Protein AF-A0A3S0XU84-F1 (afdb_monomer)

Radius of gyration: 23.03 Å; Cα contacts (8 Å, |Δi|>4): 3; chains: 1; bounding box: 48×24×60 Å

InterPro domains:
  IPR049640 CBU_0585/lpg0581-like [NF041950] (6-48)
  IPR049640 CBU_0585/lpg0581-like [PF28076] (6-47)

Sequence (61 aa):
MSSSDIDKAYISPIDRFLFEFDLTHQKSASQMREIEKYRRISALRDHAPVQKEGEEIWKDF

Secondary structure (DSSP, 8-state):
--TT---TT---HHHHHHHHHHHHSPPPHHHHHHHHHHHHHHHHHHT---------TTTT-

Foldseek 3Di:
DDPPDDDPPDDDPVNVVVVVCPVVDDDDPVRVVVVVVVVVVVCCVVVVPPPDDDDDPPPPD

Solvent-accessible surface area (backbone atoms only — not comparable to full-atom values): 4103 Å² total; per-residue (Å²): 132,64,102,77,73,71,73,88,80,70,73,54,74,64,59,51,49,55,52,53,48,60,74,74,47,81,80,50,77,67,56,51,52,50,52,52,52,50,53,52,52,50,47,51,67,78,60,50,77,81,78,78,78,82,76,68,91,62,79,88,114

Organism: NCBI:txid2498109

Mean predicted aligned error: 10.38 Å

pLDDT: mean 86.05, std 13.08, range [56.41, 97.81]

Structure (mmCIF, N/CA/C/O backbone):
data_AF-A0A3S0XU84-F1
#
_entry.id   AF-A0A3S0XU84-F1
#
loop_
_atom_site.group_PDB
_atom_site.id
_atom_site.type_symbol
_atom_site.label_atom_id
_atom_site.label_alt_id
_atom_site.label_comp_id
_atom_site.label_asym_id
_atom_site.label_entity_id
_atom_site.label_seq_id
_atom_site.pdbx_PDB_ins_code
_atom_site.Cartn_x
_atom_site.Cartn_y
_atom_site.Cartn_z
_atom_site.occupancy
_atom_site.B_iso_or_equiv
_atom_site.auth_seq_id
_atom_site.auth_comp_id
_atom_site.auth_asym_id
_atom_site.auth_atom_id
_atom_site.pdbx_PDB_model_num
ATOM 1 N N . MET A 1 1 ? -12.548 -5.579 -36.301 1.00 56.41 1 MET A N 1
ATOM 2 C CA . MET A 1 1 ? -12.117 -4.681 -35.214 1.00 56.41 1 MET A CA 1
ATOM 3 C C . MET A 1 1 ? -12.025 -3.287 -35.801 1.00 56.41 1 MET A C 1
ATOM 5 O O . MET A 1 1 ? -11.376 -3.129 -36.829 1.00 56.41 1 MET A O 1
ATOM 9 N N . SER A 1 2 ? -12.800 -2.340 -35.270 1.00 58.28 2 SER A N 1
ATOM 10 C CA . SER A 1 2 ? -12.853 -0.957 -35.764 1.00 58.28 2 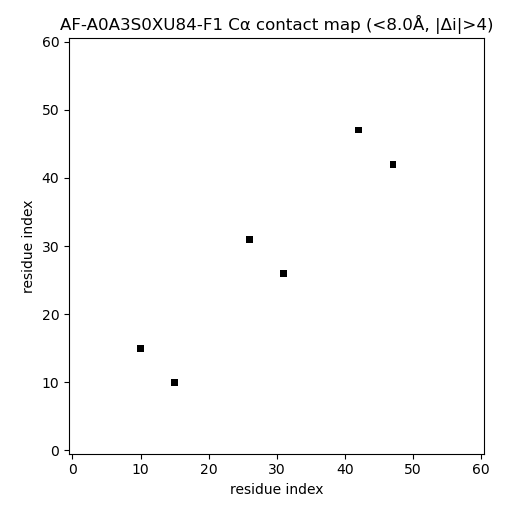SER A CA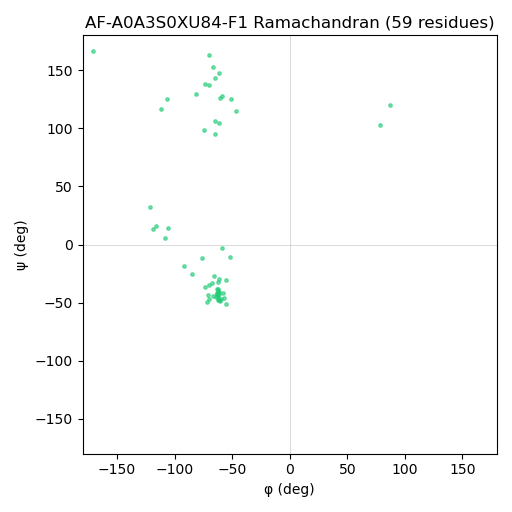 1
ATOM 11 C C . SER A 1 2 ? -11.479 -0.296 -35.624 1.00 58.28 2 SER A C 1
ATOM 13 O O . SER A 1 2 ? -10.778 -0.562 -34.655 1.00 58.28 2 SER A O 1
ATOM 15 N N . SER A 1 3 ? -11.114 0.615 -36.529 1.00 66.50 3 SER A N 1
ATOM 16 C CA . SER A 1 3 ? -9.882 1.430 -36.460 1.00 66.50 3 SER A CA 1
ATOM 17 C C . SER A 1 3 ? -9.768 2.302 -35.189 1.00 66.50 3 SER A C 1
ATOM 19 O O . SER A 1 3 ? -8.782 3.015 -35.020 1.00 66.50 3 SER A O 1
ATOM 21 N N . SER A 1 4 ? -10.783 2.283 -34.325 1.00 76.00 4 SER A N 1
ATOM 22 C CA . SER A 1 4 ? -10.929 3.076 -33.104 1.00 76.00 4 SER A CA 1
ATOM 23 C C . SER A 1 4 ? -11.030 2.234 -31.824 1.00 76.00 4 SER A C 1
ATOM 25 O O . SER A 1 4 ? -11.420 2.762 -30.784 1.00 76.00 4 SER A O 1
ATOM 27 N N . ASP A 1 5 ? -10.721 0.935 -31.877 1.00 79.62 5 ASP A N 1
ATOM 28 C CA . ASP A 1 5 ? -10.746 0.081 -30.684 1.00 79.62 5 ASP A CA 1
ATOM 29 C C . ASP A 1 5 ? -9.521 0.384 -29.803 1.00 79.62 5 ASP A C 1
ATOM 31 O O . ASP A 1 5 ? -8.402 -0.045 -30.086 1.00 79.62 5 ASP A O 1
ATOM 35 N N . ILE A 1 6 ? -9.723 1.204 -28.770 1.00 82.31 6 ILE A N 1
ATOM 36 C CA . ILE A 1 6 ? -8.694 1.533 -27.777 1.00 82.31 6 ILE A CA 1
ATOM 37 C C . ILE A 1 6 ? -8.491 0.322 -26.867 1.00 82.31 6 ILE A C 1
ATOM 39 O O . ILE A 1 6 ? -9.459 -0.291 -26.410 1.00 82.31 6 ILE A O 1
ATOM 43 N N . ASP A 1 7 ? -7.233 0.021 -26.554 1.00 85.44 7 ASP A N 1
ATOM 44 C CA . ASP A 1 7 ? -6.899 -0.988 -25.557 1.00 85.44 7 ASP A CA 1
ATOM 45 C C . ASP A 1 7 ? -7.382 -0.549 -24.163 1.00 85.44 7 ASP A C 1
ATOM 47 O O . ASP A 1 7 ? -6.817 0.340 -23.525 1.00 85.44 7 ASP A O 1
ATOM 51 N N . LYS A 1 8 ? -8.456 -1.186 -23.690 1.00 85.62 8 LYS A N 1
ATOM 52 C CA . LYS A 1 8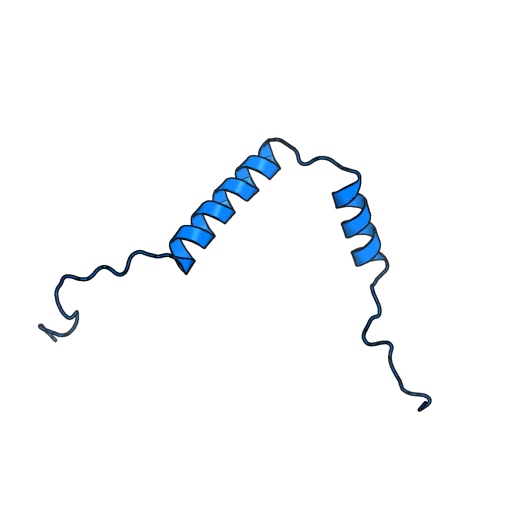 ? -9.053 -0.937 -22.368 1.00 85.62 8 LYS A CA 1
ATOM 53 C C . LYS A 1 8 ? -8.251 -1.562 -21.225 1.00 85.62 8 LYS A C 1
ATOM 55 O O . LYS A 1 8 ? -8.542 -1.273 -20.068 1.00 85.62 8 LYS A O 1
ATOM 60 N N . ALA A 1 9 ? -7.283 -2.420 -21.540 1.00 89.94 9 ALA A N 1
ATOM 61 C CA . ALA A 1 9 ? -6.374 -3.048 -20.590 1.00 89.94 9 ALA A CA 1
ATOM 62 C C . ALA A 1 9 ? -4.960 -2.446 -20.662 1.00 89.94 9 ALA A C 1
ATOM 64 O O . ALA A 1 9 ? -4.021 -3.019 -20.108 1.00 89.94 9 ALA A O 1
ATOM 65 N N . TYR A 1 10 ? -4.800 -1.293 -21.320 1.00 91.38 10 TYR A N 1
ATOM 66 C CA . TYR A 1 10 ? -3.524 -0.598 -21.376 1.00 91.38 10 TYR A CA 1
ATOM 67 C C . TYR A 1 10 ? -3.047 -0.216 -19.969 1.00 91.38 10 TYR A C 1
ATOM 69 O O . TYR A 1 10 ? -3.744 0.466 -19.218 1.00 91.38 10 TYR A O 1
ATOM 77 N N . ILE A 1 11 ? -1.823 -0.627 -19.639 1.00 91.38 11 ILE A N 1
ATOM 78 C CA . ILE A 1 11 ? -1.130 -0.269 -18.399 1.00 91.38 11 ILE A CA 1
ATOM 79 C C . ILE A 1 11 ? -0.038 0.728 -18.763 1.00 91.38 11 ILE A C 1
ATOM 81 O O . ILE A 1 11 ? 0.813 0.431 -19.609 1.00 91.38 11 ILE A O 1
ATOM 85 N N . SER A 1 12 ? -0.035 1.897 -18.119 1.00 93.81 12 SER A N 1
ATOM 86 C CA . SER A 1 12 ? 0.977 2.904 -18.418 1.00 93.81 12 SER A CA 1
ATOM 87 C C . SER A 1 12 ? 2.375 2.430 -17.985 1.00 93.81 12 SER A C 1
ATOM 89 O O . SER A 1 12 ? 2.513 1.651 -17.036 1.00 93.81 12 SER A O 1
ATOM 91 N N . PRO A 1 13 ? 3.448 2.912 -18.635 1.00 96.44 13 PRO A N 1
ATOM 92 C CA . PRO A 1 13 ? 4.811 2.626 -18.196 1.00 96.44 13 PRO A CA 1
ATOM 93 C C . PRO A 1 13 ? 5.071 3.026 -16.738 1.00 96.44 13 PRO A C 1
ATOM 95 O O . PRO A 1 13 ? 5.856 2.373 -16.057 1.00 96.44 13 PRO A O 1
ATOM 98 N N . ILE A 1 14 ? 4.391 4.071 -16.252 1.00 97.00 14 ILE A N 1
ATOM 99 C CA . ILE A 1 14 ? 4.514 4.553 -14.873 1.00 97.00 14 ILE A CA 1
ATOM 100 C C . ILE A 1 14 ? 3.893 3.548 -13.905 1.00 97.00 14 ILE A C 1
ATOM 102 O O . ILE A 1 14 ? 4.535 3.183 -12.926 1.00 97.00 14 ILE A O 1
ATOM 106 N N . ASP A 1 15 ? 2.688 3.055 -14.196 1.00 95.81 15 ASP A N 1
ATOM 107 C CA . ASP A 1 15 ? 2.017 2.068 -13.340 1.00 95.81 15 ASP A CA 1
ATOM 108 C C . ASP A 1 15 ? 2.840 0.781 -13.240 1.00 95.81 15 ASP A C 1
ATOM 110 O O . ASP A 1 15 ? 3.012 0.224 -12.155 1.00 95.81 15 ASP A O 1
ATOM 114 N N . ARG A 1 16 ? 3.415 0.344 -14.369 1.00 96.38 16 ARG A N 1
ATOM 115 C CA . ARG A 1 16 ? 4.330 -0.801 -14.409 1.00 96.38 16 ARG A CA 1
ATOM 116 C C . ARG A 1 16 ? 5.568 -0.558 -13.547 1.00 96.38 16 ARG A C 1
ATOM 118 O O . ARG A 1 16 ? 5.906 -1.407 -12.728 1.00 96.38 16 ARG A O 1
ATOM 125 N N . PHE A 1 17 ? 6.209 0.599 -13.701 1.00 96.75 17 PHE A N 1
ATOM 126 C CA . PHE A 1 17 ? 7.387 0.966 -12.919 1.00 96.75 17 PHE A CA 1
ATOM 127 C C . PHE A 1 17 ? 7.095 0.993 -11.414 1.00 96.75 17 PHE A C 1
ATOM 129 O O . PHE A 1 17 ? 7.851 0.421 -10.635 1.00 96.75 17 PHE A O 1
ATOM 136 N N . LEU A 1 18 ? 5.996 1.626 -10.998 1.00 95.94 18 LEU A N 1
ATOM 137 C CA . LEU A 1 18 ? 5.623 1.722 -9.586 1.00 95.94 18 LEU A CA 1
ATOM 138 C C . LEU A 1 18 ? 5.350 0.340 -8.984 1.00 95.94 18 LEU A C 1
ATOM 140 O O . LEU A 1 18 ? 5.814 0.048 -7.883 1.00 95.94 18 LEU A O 1
ATOM 144 N N . PHE A 1 19 ? 4.664 -0.528 -9.729 1.00 95.19 19 PHE A N 1
ATOM 145 C CA . PHE A 1 19 ? 4.424 -1.905 -9.311 1.00 95.19 19 PHE A CA 1
ATOM 146 C C . PHE A 1 19 ? 5.730 -2.699 -9.148 1.00 95.19 19 PHE A C 1
ATOM 148 O O . PHE A 1 19 ? 5.941 -3.348 -8.124 1.00 95.19 19 PHE A O 1
ATOM 155 N N . GLU A 1 20 ? 6.633 -2.626 -10.128 1.00 96.62 20 GLU A N 1
ATOM 156 C CA . G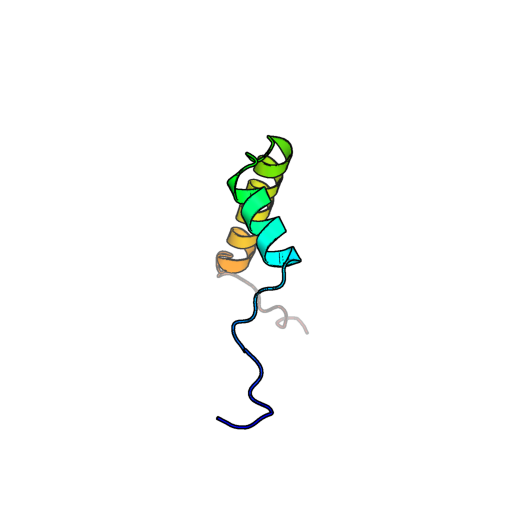LU A 1 20 ? 7.940 -3.294 -10.068 1.00 96.62 20 GLU A CA 1
ATOM 157 C C . GLU A 1 20 ? 8.811 -2.756 -8.923 1.00 96.62 20 GLU A C 1
ATOM 159 O O . GLU A 1 20 ? 9.491 -3.525 -8.233 1.00 96.62 20 GLU A O 1
ATOM 164 N N . PHE A 1 21 ? 8.762 -1.447 -8.676 1.00 95.62 21 PHE A N 1
ATOM 165 C CA . PHE A 1 21 ? 9.456 -0.814 -7.562 1.00 95.62 21 PHE A CA 1
ATOM 166 C C . PHE A 1 21 ? 8.960 -1.366 -6.220 1.00 95.62 21 PHE A C 1
ATOM 168 O O . PHE A 1 21 ? 9.773 -1.798 -5.402 1.00 95.62 21 PHE A O 1
ATOM 175 N N . ASP A 1 22 ? 7.642 -1.446 -6.023 1.00 92.62 22 ASP A N 1
ATOM 176 C CA . ASP A 1 22 ? 7.034 -1.998 -4.808 1.00 92.62 22 ASP A CA 1
ATOM 177 C C . ASP A 1 22 ? 7.367 -3.482 -4.572 1.00 92.62 22 ASP A C 1
ATOM 179 O O . ASP A 1 22 ? 7.463 -3.910 -3.420 1.00 92.62 22 ASP A O 1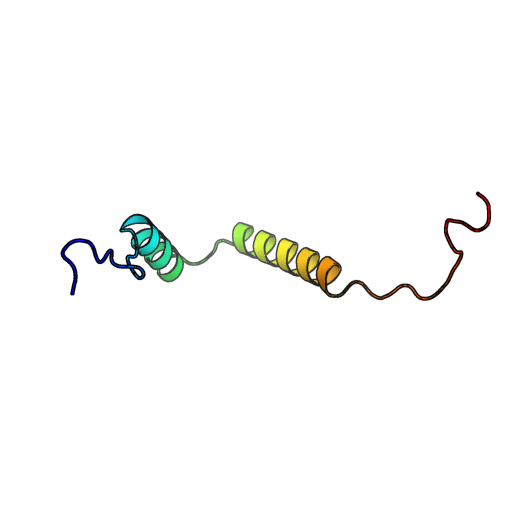
ATOM 183 N N . LEU A 1 23 ? 7.543 -4.273 -5.638 1.00 94.12 23 LEU A N 1
ATOM 184 C CA . LEU A 1 23 ? 7.927 -5.687 -5.538 1.00 94.12 23 LEU A CA 1
ATOM 185 C C . LEU A 1 23 ? 9.392 -5.881 -5.141 1.00 94.12 23 LEU A C 1
ATOM 187 O O . LEU A 1 23 ? 9.729 -6.835 -4.440 1.00 94.12 23 LEU A O 1
ATOM 191 N N . THR A 1 24 ? 10.267 -5.006 -5.625 1.00 96.88 24 THR A N 1
ATOM 192 C CA . THR A 1 24 ? 11.720 -5.143 -5.461 1.00 96.88 24 THR A CA 1
ATOM 193 C C . THR A 1 24 ? 12.254 -4.426 -4.223 1.00 96.88 24 THR A C 1
ATOM 195 O O . THR A 1 24 ? 13.336 -4.766 -3.745 1.00 96.88 24 THR A O 1
ATOM 198 N N . HIS A 1 25 ? 11.495 -3.482 -3.660 1.00 95.25 25 HIS A N 1
ATOM 199 C CA . HIS A 1 25 ? 11.906 -2.691 -2.503 1.00 95.25 25 HIS A CA 1
ATOM 200 C C . HIS A 1 25 ? 11.063 -3.037 -1.276 1.00 95.25 25 HIS A C 1
ATOM 202 O O . HIS A 1 25 ? 9.855 -2.804 -1.220 1.00 95.25 25 HIS A O 1
ATOM 208 N N . GLN A 1 26 ? 11.720 -3.575 -0.247 1.00 94.19 26 GLN A N 1
ATOM 209 C CA . GLN A 1 26 ? 11.057 -3.850 1.025 1.00 94.19 26 GLN A CA 1
ATOM 210 C C . GLN A 1 26 ? 10.602 -2.553 1.699 1.00 94.19 26 GLN A C 1
ATOM 212 O O . GLN A 1 26 ? 11.290 -1.531 1.666 1.00 94.19 26 GLN A O 1
ATOM 217 N N . LYS A 1 27 ? 9.441 -2.615 2.355 1.00 94.50 27 LYS A N 1
ATOM 218 C CA . LYS A 1 27 ? 8.875 -1.464 3.059 1.00 94.50 27 LYS A CA 1
ATOM 219 C C . LYS A 1 27 ? 9.703 -1.136 4.295 1.00 94.50 27 LYS A C 1
ATOM 221 O O . LYS A 1 27 ? 10.084 -2.020 5.060 1.00 94.50 27 LYS A O 1
ATOM 226 N N . SER A 1 28 ? 9.948 0.149 4.509 1.00 94.69 28 SER A N 1
ATOM 227 C CA . SER A 1 28 ? 10.651 0.640 5.686 1.00 94.69 28 SER A CA 1
ATOM 228 C C . SER A 1 28 ? 9.802 0.485 6.953 1.00 94.69 28 SER A C 1
ATOM 230 O O . SER A 1 28 ? 8.575 0.361 6.916 1.00 94.69 28 SER A O 1
ATOM 232 N N . ALA A 1 29 ? 10.449 0.574 8.115 1.00 96.69 29 ALA A N 1
ATOM 233 C CA . ALA A 1 29 ? 9.752 0.521 9.398 1.00 96.69 29 ALA A CA 1
ATOM 234 C C . ALA A 1 29 ? 8.735 1.668 9.589 1.00 96.69 29 ALA A C 1
ATOM 236 O O . ALA A 1 29 ? 7.738 1.498 10.289 1.00 96.69 29 ALA A O 1
ATOM 237 N N . SER A 1 30 ? 8.958 2.850 8.997 1.00 96.31 30 SER A N 1
ATOM 238 C CA . SER A 1 30 ? 7.969 3.938 9.038 1.00 96.31 30 SER A CA 1
ATOM 239 C C . SER A 1 30 ? 6.757 3.627 8.164 1.00 96.31 30 SER A C 1
ATOM 241 O O . SER A 1 30 ? 5.632 3.787 8.632 1.00 96.31 30 SER A O 1
ATOM 243 N N . GLN A 1 31 ? 6.975 3.100 6.956 1.00 94.56 31 GLN A N 1
ATOM 244 C CA . GLN A 1 31 ? 5.900 2.700 6.044 1.00 94.56 31 GLN A CA 1
ATOM 245 C C . GLN A 1 31 ? 5.036 1.586 6.643 1.00 94.56 31 GLN A C 1
ATOM 247 O O . GLN A 1 31 ? 3.812 1.629 6.556 1.00 94.56 31 GLN A O 1
ATOM 252 N N . MET A 1 32 ? 5.653 0.614 7.319 1.00 97.56 32 MET A N 1
ATOM 253 C CA . MET A 1 32 ? 4.914 -0.452 8.001 1.00 97.56 32 MET A CA 1
ATOM 254 C C . MET A 1 32 ? 4.016 0.082 9.126 1.00 97.56 32 MET A C 1
ATOM 256 O O . MET A 1 32 ? 2.857 -0.323 9.218 1.00 97.56 32 MET A O 1
ATOM 260 N N . ARG A 1 33 ? 4.506 1.035 9.933 1.00 97.50 33 ARG A N 1
ATOM 261 C CA . ARG A 1 33 ? 3.696 1.694 10.976 1.00 97.50 33 ARG A CA 1
ATOM 262 C C . ARG A 1 33 ? 2.516 2.465 10.390 1.00 97.50 33 ARG A C 1
ATOM 264 O O . ARG A 1 33 ? 1.427 2.468 10.960 1.00 97.50 33 ARG A O 1
ATOM 271 N N . GLU A 1 34 ? 2.722 3.119 9.255 1.00 97.12 34 GLU A N 1
ATOM 272 C CA . GLU A 1 34 ? 1.662 3.841 8.559 1.00 97.12 34 GLU A CA 1
ATOM 273 C C . GLU A 1 34 ? 0.583 2.890 8.021 1.00 97.12 34 GLU A C 1
ATOM 275 O O . GLU A 1 34 ? -0.607 3.118 8.247 1.00 97.12 34 GLU A O 1
ATOM 280 N N . ILE A 1 35 ? 0.985 1.775 7.405 1.00 96.44 35 ILE A N 1
ATOM 281 C CA . ILE A 1 35 ? 0.066 0.722 6.949 1.00 96.44 35 ILE A CA 1
ATOM 282 C C . ILE A 1 35 ? -0.781 0.196 8.113 1.00 96.44 35 ILE A C 1
ATOM 284 O O . ILE A 1 35 ? -1.997 0.064 7.983 1.00 96.44 35 ILE A O 1
ATOM 288 N N . GLU A 1 36 ? -0.163 -0.091 9.258 1.00 97.50 36 GLU A N 1
ATOM 289 C CA . GLU A 1 36 ? -0.871 -0.577 10.444 1.00 97.50 36 GLU A CA 1
ATOM 290 C C . GLU A 1 36 ? -1.881 0.450 10.975 1.00 97.50 36 GLU A C 1
ATO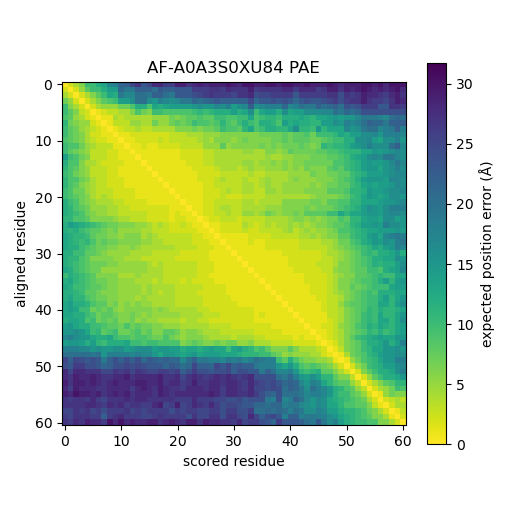M 292 O O . GLU A 1 36 ? -3.038 0.109 11.240 1.00 97.50 36 GLU A O 1
ATOM 297 N N . LYS A 1 37 ? -1.480 1.725 11.051 1.00 97.81 37 LYS A N 1
ATOM 298 C CA . LYS A 1 37 ? -2.368 2.828 11.437 1.00 97.81 37 LYS A CA 1
ATOM 299 C C . LYS A 1 37 ? -3.611 2.872 10.546 1.00 97.81 37 LYS A C 1
ATOM 301 O O . LYS A 1 37 ? -4.727 2.921 11.064 1.00 97.81 37 LYS A O 1
ATOM 306 N N . TYR A 1 38 ? -3.440 2.852 9.225 1.00 97.69 38 TYR A N 1
ATOM 307 C CA . TYR A 1 38 ? -4.574 2.947 8.304 1.00 97.69 38 TYR A CA 1
ATOM 308 C C . TYR A 1 38 ? -5.448 1.692 8.303 1.00 97.69 38 TYR A C 1
ATOM 310 O O . TYR A 1 38 ? -6.668 1.830 8.259 1.00 97.69 38 TYR A O 1
ATOM 318 N N . ARG A 1 39 ? -4.869 0.492 8.462 1.00 96.94 39 ARG A N 1
ATOM 319 C CA . ARG A 1 39 ? -5.637 -0.753 8.660 1.00 96.94 39 ARG A CA 1
ATOM 320 C C . ARG A 1 39 ? -6.543 -0.683 9.887 1.00 96.94 39 ARG A C 1
ATOM 322 O O . ARG A 1 39 ? -7.692 -1.110 9.834 1.00 96.94 39 ARG A O 1
ATOM 329 N N . ARG A 1 40 ? -6.048 -0.120 10.993 1.00 95.25 40 ARG A N 1
ATOM 330 C CA . ARG A 1 40 ? -6.863 0.090 12.196 1.00 95.25 40 ARG A CA 1
ATOM 331 C C . ARG A 1 40 ? -8.009 1.067 11.931 1.00 95.25 40 ARG A C 1
ATOM 333 O O . ARG A 1 40 ? -9.134 0.798 12.336 1.00 95.25 40 ARG A O 1
ATOM 340 N N . ILE A 1 41 ? -7.733 2.187 11.261 1.00 95.19 41 ILE A N 1
ATOM 341 C CA . ILE A 1 41 ? -8.754 3.197 10.939 1.00 95.19 41 ILE A CA 1
ATOM 342 C C . ILE A 1 41 ? -9.839 2.604 10.034 1.00 95.19 41 ILE A C 1
ATOM 344 O O . ILE A 1 41 ? -11.020 2.789 10.316 1.00 95.19 41 ILE A O 1
ATOM 348 N N . SER A 1 42 ? -9.462 1.868 8.983 1.00 95.50 42 SER A N 1
ATOM 349 C CA . SER A 1 42 ? -10.433 1.239 8.082 1.00 95.50 42 SER A CA 1
ATOM 350 C C . SER A 1 42 ? -11.290 0.211 8.814 1.00 95.50 42 SER A C 1
ATOM 352 O O . SER A 1 42 ? -12.503 0.222 8.656 1.00 95.50 42 SER A O 1
ATOM 354 N N . ALA A 1 43 ? -10.689 -0.611 9.682 1.00 94.44 43 ALA A N 1
ATOM 355 C CA . ALA A 1 43 ? -11.429 -1.581 10.484 1.00 94.44 43 ALA A CA 1
ATOM 356 C C . ALA A 1 43 ? -12.443 -0.905 11.420 1.00 94.44 43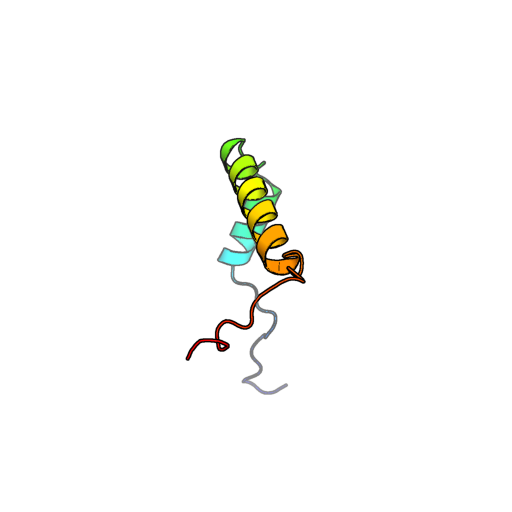 ALA A C 1
ATOM 358 O O . ALA A 1 43 ? -13.579 -1.352 11.515 1.00 94.44 43 ALA A O 1
ATOM 359 N N . LEU A 1 44 ? -12.062 0.197 12.073 1.00 91.25 44 LEU A N 1
ATOM 360 C CA . LEU A 1 44 ? -12.972 0.955 12.937 1.00 91.25 44 LEU A CA 1
ATOM 361 C C . LEU A 1 44 ? -14.100 1.641 12.159 1.00 91.25 44 LEU A C 1
ATOM 363 O O . LEU A 1 44 ? -15.195 1.769 12.692 1.00 91.25 44 LEU A O 1
ATOM 367 N N . ARG A 1 45 ? -13.845 2.083 10.923 1.00 90.12 45 ARG A N 1
ATOM 368 C CA . ARG A 1 45 ? -14.860 2.684 10.047 1.00 90.12 45 ARG A CA 1
ATOM 369 C C . ARG A 1 45 ? -15.849 1.635 9.538 1.00 90.12 45 ARG A C 1
ATOM 371 O O . ARG A 1 45 ? -17.053 1.850 9.611 1.00 90.12 45 ARG A O 1
ATOM 378 N N . ASP A 1 46 ? -15.335 0.524 9.017 1.00 92.31 46 ASP A N 1
ATOM 379 C CA . ASP A 1 46 ? -16.126 -0.474 8.286 1.00 92.31 46 ASP A CA 1
ATOM 380 C C . ASP A 1 46 ? -16.801 -1.486 9.221 1.00 92.31 46 ASP A C 1
ATOM 382 O O . ASP A 1 46 ? -17.837 -2.057 8.886 1.00 92.31 46 ASP A O 1
ATOM 386 N N . HIS A 1 47 ? -16.231 -1.694 10.409 1.00 89.69 47 HIS A N 1
ATOM 387 C CA . HIS A 1 47 ? -16.744 -2.602 11.435 1.00 89.69 47 HIS A CA 1
ATOM 388 C C . HIS A 1 47 ? -17.028 -1.871 12.746 1.00 89.69 47 HIS A C 1
ATOM 390 O O . HIS A 1 47 ? -16.872 -2.448 13.826 1.00 89.69 47 HIS A O 1
ATOM 396 N N . ALA A 1 48 ? -17.427 -0.598 12.661 1.00 81.12 48 ALA A N 1
ATOM 397 C CA . ALA A 1 48 ? -17.878 0.147 13.826 1.00 81.12 48 ALA A CA 1
ATOM 398 C C . ALA A 1 48 ? -18.942 -0.687 14.563 1.00 81.12 48 ALA A C 1
ATOM 400 O O . ALA A 1 48 ? -19.919 -1.112 13.932 1.00 81.12 48 ALA A O 1
ATOM 401 N N . PRO A 1 49 ? -18.772 -0.971 15.869 1.00 78.19 49 PRO A N 1
ATOM 402 C CA . PRO A 1 49 ? -19.808 -1.660 16.614 1.00 78.19 49 PRO A CA 1
ATOM 403 C C . PRO A 1 49 ? -21.071 -0.808 16.533 1.00 78.19 49 PRO A C 1
ATOM 405 O O . PRO A 1 49 ? -21.036 0.391 16.813 1.00 78.19 49 PRO A O 1
ATOM 408 N N . VAL A 1 50 ? -22.183 -1.423 16.130 1.00 69.25 50 VAL A N 1
ATOM 409 C CA . VAL A 1 50 ? -23.489 -0.774 16.213 1.00 69.25 50 VAL A CA 1
ATOM 410 C C . VAL A 1 50 ? -23.717 -0.494 17.693 1.00 69.25 50 VAL A C 1
ATOM 412 O O . VAL A 1 50 ? -23.980 -1.421 18.458 1.00 69.25 50 VAL A O 1
ATOM 415 N N . GLN A 1 51 ? -23.575 0.764 18.109 1.00 68.50 51 GLN A N 1
ATOM 416 C CA . GLN A 1 51 ? -24.051 1.192 19.416 1.00 68.50 51 GLN A CA 1
ATOM 417 C C . GLN A 1 51 ? -25.574 1.052 19.383 1.00 68.50 51 GLN A C 1
ATOM 419 O O . GLN A 1 51 ? -26.287 1.896 18.846 1.00 68.50 51 GLN A O 1
ATOM 424 N N . LYS A 1 52 ? -26.074 -0.088 19.863 1.00 67.81 52 LYS A N 1
ATOM 425 C CA . LYS A 1 52 ? -27.450 -0.186 20.334 1.00 67.81 52 LYS A CA 1
ATOM 426 C C . LYS A 1 52 ? -27.448 0.368 21.753 1.00 67.81 52 LYS A C 1
ATOM 428 O O . LYS A 1 52 ? -26.639 -0.087 22.551 1.00 67.81 52 LYS A O 1
ATOM 433 N N . GLU A 1 53 ? -28.378 1.290 22.001 1.00 64.38 53 GLU A N 1
ATOM 434 C CA . GLU A 1 53 ? -28.578 2.100 23.218 1.00 64.38 53 GLU A CA 1
ATOM 435 C C . GLU A 1 53 ? -27.756 3.402 23.212 1.00 64.38 53 GLU A C 1
ATOM 437 O O . GLU A 1 53 ? -26.539 3.376 23.111 1.00 64.38 53 GLU A O 1
ATOM 442 N N . GLY A 1 54 ? -28.348 4.593 23.281 1.00 64.44 54 GLY A N 1
ATOM 443 C CA . GLY A 1 54 ? -29.739 4.972 23.498 1.00 64.44 54 GLY A CA 1
AT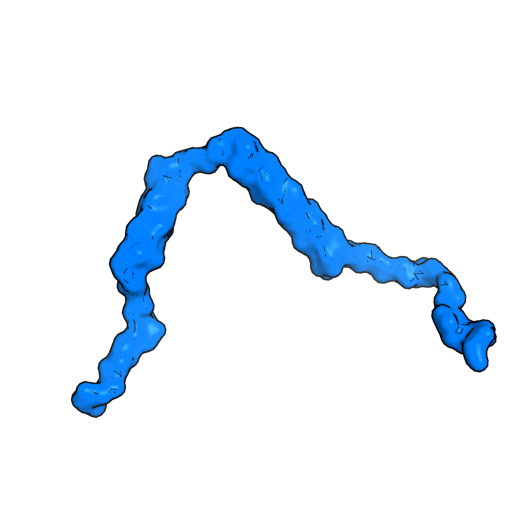OM 444 C C . GLY A 1 54 ? -29.908 6.477 23.264 1.00 64.44 54 GLY A C 1
ATOM 445 O O . GLY A 1 54 ? -28.926 7.205 23.176 1.00 64.44 54 GLY A O 1
ATOM 446 N N . GLU A 1 55 ? -31.172 6.884 23.165 1.00 63.31 55 GLU A N 1
ATOM 447 C CA . GLU A 1 55 ? -31.682 8.222 22.828 1.00 63.31 55 GLU A CA 1
ATOM 448 C C . GLU A 1 55 ? -31.651 8.567 21.333 1.00 63.31 55 GLU A C 1
ATOM 450 O O . GLU A 1 55 ? -30.639 8.902 20.723 1.00 63.31 55 GLU A O 1
ATOM 455 N N . GLU A 1 56 ? -32.842 8.479 20.733 1.00 67.62 56 GLU A N 1
ATOM 456 C CA . GLU A 1 56 ? -33.187 9.238 19.537 1.00 67.62 56 GLU A CA 1
ATOM 457 C C . GLU A 1 56 ? -32.752 10.690 19.745 1.00 67.62 56 GLU A C 1
ATOM 459 O O . GLU A 1 56 ? -33.321 11.406 20.563 1.00 67.62 56 GLU A O 1
ATOM 464 N N . ILE A 1 57 ? -31.785 11.121 18.942 1.00 69.44 57 ILE A N 1
ATOM 465 C CA . ILE A 1 57 ? -31.299 12.505 18.807 1.00 69.44 57 ILE A CA 1
ATOM 466 C C . ILE A 1 57 ? -32.416 13.539 18.556 1.00 69.44 57 ILE A C 1
ATOM 468 O O . ILE A 1 57 ? -32.170 14.738 18.625 1.00 69.44 57 ILE A O 1
ATOM 472 N N . TRP A 1 58 ? -33.633 13.073 18.272 1.00 71.94 58 TRP A N 1
ATOM 473 C CA . TRP A 1 58 ? -34.827 13.861 17.976 1.00 71.94 58 TRP A CA 1
ATOM 474 C C . TRP A 1 58 ? -35.879 13.842 19.087 1.00 71.94 58 TRP A C 1
ATOM 476 O O . TRP A 1 58 ? -36.969 14.356 18.878 1.00 71.94 58 TRP A O 1
ATOM 486 N N . LYS A 1 59 ? -35.611 13.239 20.250 1.00 65.12 59 LYS A N 1
ATOM 487 C CA . LYS A 1 59 ? -36.607 13.211 21.334 1.00 65.12 59 LYS A CA 1
ATOM 488 C C . LYS A 1 59 ? -36.925 14.590 21.913 1.00 65.12 59 LYS A C 1
ATOM 490 O O . LYS A 1 59 ? -38.042 14.780 22.383 1.00 65.12 59 LYS A O 1
ATOM 495 N N . ASP A 1 60 ? -35.979 15.523 21.829 1.00 64.31 60 ASP A N 1
ATOM 496 C CA . ASP A 1 60 ? -36.072 16.852 22.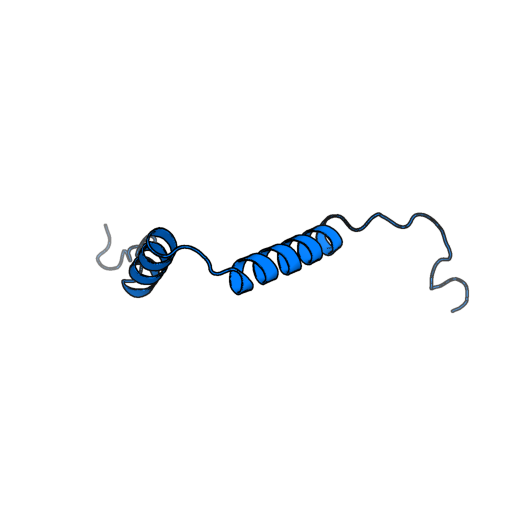444 1.00 64.31 60 ASP A CA 1
ATOM 497 C C . ASP A 1 60 ? -36.094 18.016 21.424 1.00 64.31 60 ASP A C 1
ATOM 499 O O . ASP A 1 60 ? -35.873 19.168 21.803 1.00 64.31 60 ASP A O 1
ATOM 503 N N . PHE A 1 61 ? -36.354 17.735 20.139 1.00 58.78 61 PHE A N 1
ATOM 504 C CA . PHE A 1 61 ? -36.591 18.734 19.080 1.00 58.78 61 PHE A CA 1
ATOM 505 C C . PHE A 1 61 ? -38.034 18.656 18.580 1.00 58.78 61 PHE A C 1
ATOM 507 O O . PHE A 1 61 ? -38.647 19.734 18.404 1.00 58.78 61 PHE A O 1
#